Protein AF-A0A931S8T9-F1 (afdb_monomer_lite)

Structure (mmCIF, N/CA/C/O backbone):
data_AF-A0A931S8T9-F1
#
_entry.id   AF-A0A931S8T9-F1
#
loop_
_atom_site.group_PDB
_atom_site.id
_atom_site.type_symbol
_atom_site.label_atom_id
_atom_site.label_alt_id
_atom_site.label_comp_id
_atom_site.label_asym_id
_atom_site.label_entity_id
_atom_site.label_seq_id
_atom_site.pdbx_PDB_ins_code
_atom_site.Cartn_x
_atom_site.Cartn_y
_atom_site.Cartn_z
_atom_site.occupancy
_atom_site.B_iso_or_equiv
_atom_site.auth_seq_id
_atom_site.auth_comp_id
_atom_site.auth_asym_id
_atom_site.auth_atom_id
_atom_site.pdbx_PDB_model_num
ATOM 1 N N . MET A 1 1 ? -5.238 0.535 6.914 1.00 83.44 1 MET A N 1
ATOM 2 C CA . MET A 1 1 ? -4.624 0.044 5.660 1.00 83.44 1 MET A CA 1
ATOM 3 C C . MET A 1 1 ? -5.236 0.798 4.488 1.00 83.44 1 MET A C 1
ATOM 5 O O . MET A 1 1 ? -6.440 1.030 4.515 1.00 83.44 1 MET A O 1
ATOM 9 N N . ILE A 1 2 ? -4.436 1.207 3.501 1.00 91.50 2 ILE A N 1
ATOM 10 C CA . ILE A 1 2 ? -4.915 1.852 2.267 1.00 91.50 2 ILE A CA 1
ATOM 11 C C . ILE A 1 2 ? -4.860 0.791 1.162 1.00 91.50 2 ILE A C 1
ATOM 13 O O . ILE A 1 2 ? -3.805 0.203 0.947 1.00 91.50 2 ILE A O 1
ATOM 17 N N . LYS A 1 3 ? -5.993 0.502 0.514 1.00 91.75 3 LYS A N 1
ATOM 18 C CA . LYS A 1 3 ? -6.108 -0.526 -0.537 1.00 91.75 3 LYS A CA 1
ATOM 19 C C . LYS A 1 3 ? -6.082 0.112 -1.930 1.00 91.75 3 LYS A C 1
ATOM 21 O O . LYS A 1 3 ? -6.393 1.295 -2.059 1.00 91.75 3 LYS A O 1
ATOM 26 N N . ASN A 1 4 ? -5.771 -0.690 -2.953 1.00 91.94 4 ASN A N 1
ATOM 27 C CA . ASN A 1 4 ? -5.774 -0.295 -4.371 1.00 91.94 4 ASN A CA 1
ATOM 28 C C . ASN A 1 4 ? -4.872 0.914 -4.674 1.00 91.94 4 ASN A C 1
ATOM 30 O O . ASN A 1 4 ? -5.244 1.812 -5.428 1.00 91.94 4 ASN A O 1
ATOM 34 N N . VAL A 1 5 ? -3.692 0.961 -4.051 1.00 95.12 5 VAL A N 1
ATOM 35 C CA . VAL A 1 5 ? -2.709 2.014 -4.314 1.00 95.12 5 VAL A CA 1
ATOM 36 C C . VAL A 1 5 ? -1.951 1.666 -5.599 1.00 95.12 5 VAL A C 1
ATOM 38 O O . VAL A 1 5 ? -1.333 0.604 -5.649 1.00 95.12 5 VAL A O 1
ATOM 41 N N . PRO A 1 6 ? -1.957 2.531 -6.626 1.00 96.06 6 PRO A N 1
ATOM 42 C CA . PRO A 1 6 ? -1.195 2.280 -7.840 1.00 96.06 6 PRO A CA 1
ATOM 43 C C . PRO A 1 6 ? 0.306 2.370 -7.547 1.00 96.06 6 PRO A C 1
ATOM 45 O O . PRO A 1 6 ? 0.799 3.417 -7.117 1.00 96.06 6 PRO A O 1
ATOM 48 N N . ALA A 1 7 ? 1.019 1.281 -7.815 1.00 96.81 7 ALA A N 1
ATOM 49 C CA . ALA A 1 7 ? 2.462 1.155 -7.663 1.00 96.81 7 ALA A CA 1
ATOM 50 C C . ALA A 1 7 ? 3.082 0.692 -8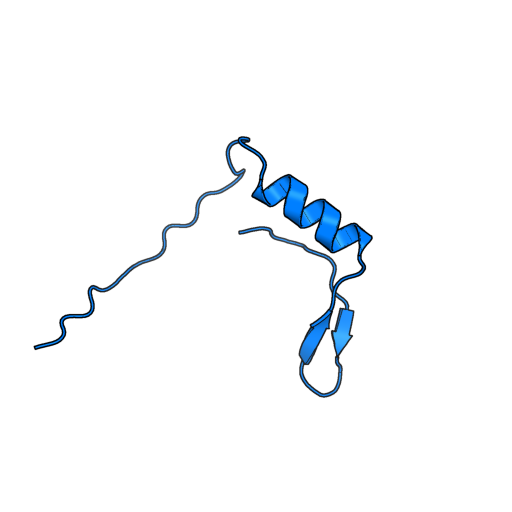.983 1.00 96.81 7 ALA A C 1
ATOM 52 O O . ALA A 1 7 ? 2.472 -0.095 -9.708 1.00 96.81 7 ALA A O 1
ATOM 53 N N . GLY A 1 8 ? 4.289 1.166 -9.279 1.00 96.94 8 GLY A N 1
ATOM 54 C CA . GLY A 1 8 ? 5.185 0.420 -10.155 1.00 96.94 8 GLY A CA 1
ATOM 55 C C . GLY A 1 8 ? 5.849 -0.689 -9.344 1.00 96.94 8 GLY A C 1
ATOM 56 O O . GLY A 1 8 ? 6.032 -0.539 -8.135 1.00 96.94 8 GLY A O 1
ATOM 57 N N . VAL A 1 9 ? 6.182 -1.799 -9.992 1.00 97.75 9 VAL A N 1
ATOM 58 C CA . VAL A 1 9 ? 6.867 -2.929 -9.361 1.00 97.75 9 VAL A CA 1
ATOM 59 C C . VAL A 1 9 ? 8.131 -3.207 -10.158 1.00 97.75 9 VAL A C 1
ATOM 61 O O . VAL A 1 9 ? 8.082 -3.252 -11.386 1.00 97.75 9 VAL A O 1
ATOM 64 N N . CYS A 1 10 ? 9.267 -3.328 -9.477 1.00 97.38 10 CYS A N 1
ATOM 65 C CA . CYS A 1 10 ? 10.508 -3.755 -10.108 1.00 97.38 10 CYS A CA 1
ATOM 66 C C . CYS A 1 10 ? 10.370 -5.216 -10.543 1.00 97.38 10 CYS A C 1
ATOM 68 O O . CYS A 1 10 ? 10.127 -6.086 -9.711 1.00 97.38 10 CYS A O 1
ATOM 70 N N . GLU A 1 11 ? 10.556 -5.495 -11.830 1.00 97.38 11 GLU A N 1
ATOM 71 C CA . GLU A 1 11 ? 10.396 -6.843 -12.394 1.00 97.38 11 GLU A CA 1
ATOM 72 C C . GLU A 1 11 ? 11.470 -7.829 -11.905 1.00 97.38 11 GLU A C 1
ATOM 74 O O . GLU A 1 11 ? 11.272 -9.036 -11.979 1.00 97.38 11 GLU A O 1
ATOM 79 N N . VAL A 1 12 ? 12.587 -7.326 -11.363 1.00 97.81 12 VAL A N 1
ATOM 80 C CA . VAL A 1 12 ? 13.706 -8.151 -10.878 1.00 97.81 12 VAL A CA 1
ATOM 81 C C . VAL A 1 12 ? 13.561 -8.509 -9.397 1.00 97.81 12 VAL A C 1
ATOM 83 O O . VAL A 1 12 ? 13.727 -9.666 -9.028 1.00 97.81 12 VAL A O 1
ATOM 86 N N . CYS A 1 13 ? 13.273 -7.528 -8.533 1.00 97.31 13 CYS A N 1
ATOM 87 C CA . CYS A 1 13 ? 13.249 -7.733 -7.077 1.00 97.31 13 CYS A CA 1
ATOM 88 C C . CYS A 1 13 ? 11.850 -7.659 -6.448 1.00 97.31 13 CYS A C 1
ATOM 90 O O . CYS A 1 13 ? 11.700 -7.952 -5.265 1.00 97.31 13 CYS A O 1
ATOM 92 N N . GLY A 1 14 ? 10.829 -7.244 -7.201 1.00 96.69 14 GLY A N 1
ATOM 93 C CA . GLY A 1 14 ? 9.466 -7.075 -6.694 1.00 96.69 14 GLY A CA 1
ATOM 94 C C . GLY A 1 14 ? 9.252 -5.825 -5.835 1.00 96.69 14 GLY A C 1
ATOM 95 O O . GLY A 1 14 ? 8.162 -5.642 -5.293 1.00 96.69 14 GLY A O 1
ATOM 96 N N . GLU A 1 15 ? 10.255 -4.950 -5.701 1.00 97.75 15 GLU A N 1
ATOM 97 C CA . GLU A 1 15 ? 10.111 -3.726 -4.916 1.00 97.75 15 GLU A CA 1
ATOM 98 C C . GLU A 1 15 ? 9.058 -2.795 -5.525 1.00 97.75 15 GLU A C 1
ATOM 100 O O . GLU A 1 15 ? 9.031 -2.541 -6.733 1.00 97.75 15 GLU A O 1
ATOM 105 N N . GLN A 1 16 ? 8.184 -2.277 -4.664 1.00 96.62 16 GLN A N 1
ATOM 106 C CA . GLN A 1 16 ? 7.130 -1.353 -5.052 1.00 96.62 16 GLN A CA 1
ATOM 107 C C . GLN A 1 16 ? 7.623 0.088 -4.946 1.00 96.62 16 GLN A C 1
ATOM 109 O O . GLN A 1 16 ? 8.052 0.529 -3.881 1.00 96.62 16 GLN A O 1
ATOM 114 N N . TYR A 1 17 ? 7.476 0.856 -6.022 1.00 96.56 17 TYR A N 1
ATOM 115 C CA . TYR A 1 17 ? 7.788 2.281 -6.044 1.00 96.56 17 TYR A CA 1
ATOM 116 C C . TYR A 1 17 ? 6.566 3.101 -6.460 1.00 96.56 17 TYR A C 1
ATOM 118 O O . TYR A 1 17 ? 5.738 2.706 -7.286 1.00 96.56 17 TYR A O 1
ATOM 126 N N . PHE A 1 18 ? 6.442 4.286 -5.871 1.00 97.06 18 PHE A N 1
ATOM 127 C CA . PHE A 1 18 ? 5.260 5.128 -6.007 1.00 97.06 18 PHE A CA 1
ATOM 128 C C . PHE A 1 18 ? 5.650 6.492 -6.560 1.00 97.06 18 PHE A C 1
ATOM 130 O O . PHE A 1 18 ? 6.599 7.127 -6.104 1.00 97.06 18 PHE A O 1
ATOM 137 N N . LYS A 1 19 ? 4.867 6.999 -7.516 1.00 97.50 19 LYS A N 1
ATOM 138 C CA . LYS A 1 19 ? 5.032 8.383 -7.980 1.00 97.50 19 LYS A CA 1
ATOM 139 C C . LYS A 1 19 ? 4.757 9.343 -6.819 1.00 97.50 19 LYS A C 1
ATOM 141 O O . LYS A 1 19 ? 3.823 9.122 -6.048 1.00 97.50 19 LYS A O 1
ATOM 146 N N . ALA A 1 20 ? 5.469 10.469 -6.758 1.00 97.69 20 ALA A N 1
ATOM 147 C CA . ALA A 1 20 ? 5.321 11.460 -5.682 1.00 97.69 20 ALA A CA 1
ATOM 148 C C . ALA A 1 20 ? 3.860 11.899 -5.440 1.00 97.69 20 ALA A C 1
ATOM 150 O O . ALA A 1 20 ? 3.426 12.050 -4.299 1.00 97.69 20 ALA A O 1
ATOM 151 N N . LYS A 1 21 ? 3.060 12.042 -6.509 1.00 97.75 21 LYS A N 1
ATOM 152 C CA . LYS A 1 21 ? 1.625 12.370 -6.407 1.00 97.75 21 LYS A CA 1
ATOM 153 C C . LYS A 1 21 ? 0.808 11.321 -5.640 1.00 97.75 21 LYS A C 1
ATOM 155 O O . LYS A 1 21 ? -0.152 11.681 -4.963 1.00 97.75 21 LYS A O 1
ATOM 160 N N . ILE A 1 22 ? 1.188 10.046 -5.743 1.00 97.81 22 ILE A N 1
ATOM 161 C CA . ILE A 1 22 ? 0.532 8.929 -5.059 1.00 97.81 22 ILE A CA 1
ATOM 162 C C . ILE A 1 22 ? 0.903 8.944 -3.580 1.00 97.81 22 ILE A C 1
ATOM 164 O O . ILE A 1 22 ? -0.001 8.915 -2.750 1.00 97.81 22 ILE A O 1
ATOM 168 N N . ILE A 1 23 ? 2.185 9.124 -3.245 1.00 96.94 23 ILE A N 1
ATOM 169 C CA . ILE A 1 23 ? 2.634 9.264 -1.850 1.00 96.94 23 ILE A CA 1
ATOM 170 C C . ILE A 1 23 ? 1.904 10.417 -1.150 1.00 96.94 23 ILE A C 1
ATOM 172 O O . ILE A 1 23 ? 1.273 10.206 -0.116 1.00 96.94 23 ILE A O 1
ATOM 176 N N . LYS A 1 24 ? 1.850 11.608 -1.764 1.00 97.31 24 LYS A N 1
ATOM 177 C CA . LYS A 1 24 ? 1.111 12.756 -1.200 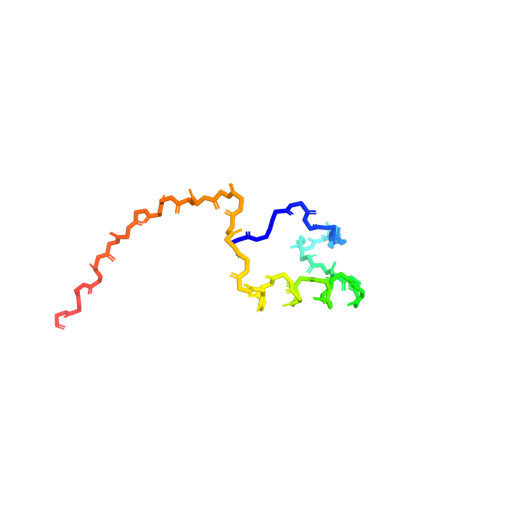1.00 97.31 24 LYS A CA 1
ATOM 178 C C . LYS A 1 24 ? -0.389 12.482 -1.023 1.00 97.31 24 LYS A C 1
ATOM 180 O O . LYS A 1 24 ? -1.043 13.069 -0.161 1.00 97.31 24 LYS A O 1
ATOM 185 N N . ALA A 1 25 ? -0.986 11.636 -1.863 1.00 95.94 25 ALA A N 1
ATOM 186 C CA . ALA A 1 25 ? -2.378 11.223 -1.698 1.00 95.94 25 ALA A CA 1
ATOM 187 C C . ALA A 1 25 ? -2.534 10.230 -0.536 1.00 95.94 25 ALA A C 1
ATOM 189 O O . ALA A 1 25 ? -3.433 10.404 0.287 1.00 95.94 25 ALA A O 1
ATOM 190 N N . MET A 1 26 ? -1.635 9.250 -0.425 1.00 95.75 26 MET A N 1
ATOM 191 C CA . MET A 1 26 ? -1.607 8.293 0.684 1.00 95.75 26 MET A CA 1
ATOM 192 C C . MET A 1 26 ? -1.436 8.997 2.029 1.00 95.75 26 MET A C 1
ATOM 194 O O . MET A 1 26 ? -2.180 8.697 2.959 1.00 95.75 26 MET A O 1
ATOM 198 N N . GLU A 1 27 ? -0.534 9.976 2.125 1.00 96.12 27 GLU A N 1
ATOM 199 C CA . GLU A 1 27 ? -0.334 10.758 3.349 1.00 96.12 27 GLU A CA 1
ATOM 200 C C . GLU A 1 27 ? -1.605 11.495 3.783 1.00 96.12 27 GLU A C 1
ATOM 202 O O . GLU A 1 27 ? -1.968 11.469 4.959 1.00 96.12 27 GLU A O 1
ATOM 207 N N . ARG A 1 28 ? -2.326 12.116 2.840 1.00 95.19 28 ARG A N 1
ATOM 208 C CA . ARG A 1 28 ? -3.604 12.787 3.133 1.00 95.19 28 ARG A CA 1
ATOM 209 C C . ARG A 1 28 ? -4.661 11.816 3.653 1.00 95.19 28 ARG A C 1
ATOM 211 O O . ARG A 1 28 ? -5.419 12.178 4.549 1.00 95.19 28 ARG A O 1
ATOM 218 N N . VAL A 1 29 ? -4.717 10.598 3.110 1.00 93.62 29 VAL A N 1
ATOM 219 C CA . VAL A 1 29 ? -5.639 9.554 3.584 1.00 93.62 29 VAL A CA 1
ATOM 220 C C . VAL A 1 29 ? -5.227 9.063 4.971 1.00 93.62 29 VAL A C 1
ATOM 222 O O . VAL A 1 29 ? -6.075 8.994 5.855 1.00 93.62 29 VAL A O 1
ATOM 225 N N . ALA A 1 30 ? -3.940 8.784 5.184 1.00 92.25 30 ALA A N 1
ATOM 226 C CA . ALA A 1 30 ? -3.411 8.293 6.456 1.00 92.25 30 ALA A CA 1
ATOM 227 C C . ALA A 1 30 ? -3.594 9.299 7.604 1.00 92.25 30 ALA A C 1
ATOM 229 O O . ALA A 1 30 ? -3.908 8.905 8.723 1.00 92.25 30 ALA A O 1
ATOM 230 N N . ARG A 1 31 ? -3.443 10.598 7.321 1.00 93.88 31 ARG A N 1
ATOM 231 C CA . ARG A 1 31 ? -3.651 11.688 8.291 1.00 93.88 31 ARG A CA 1
ATOM 232 C C . ARG A 1 31 ? -5.123 12.079 8.461 1.00 93.88 31 ARG A C 1
ATOM 234 O O . ARG A 1 31 ? -5.442 12.925 9.296 1.00 93.88 31 ARG A O 1
ATOM 241 N N . SER A 1 32 ? -6.029 11.523 7.659 1.00 91.62 32 SER A N 1
ATOM 242 C CA . SER A 1 32 ? -7.442 11.875 7.727 1.00 91.62 32 SER A CA 1
ATOM 243 C C . SER A 1 32 ? -8.072 11.354 9.017 1.00 91.62 32 SER A C 1
ATOM 245 O O . SER A 1 32 ? -7.931 10.186 9.357 1.00 91.62 32 SER A O 1
ATOM 247 N N . LYS A 1 33 ? -8.863 12.195 9.693 1.00 90.06 33 LYS A N 1
ATOM 248 C CA . LYS A 1 33 ? -9.701 11.776 10.834 1.00 90.06 33 LYS A CA 1
ATOM 249 C C . LYS A 1 33 ? -11.001 11.078 10.402 1.00 90.06 33 LYS A C 1
ATOM 251 O O . LYS A 1 33 ? -11.855 10.787 11.236 1.00 90.06 33 LYS A O 1
ATOM 256 N N . LYS A 1 34 ? -11.196 10.856 9.096 1.00 90.31 34 LYS A N 1
ATOM 257 C CA . LYS A 1 34 ? -12.382 10.173 8.567 1.00 90.31 34 LYS A CA 1
ATOM 258 C C . LYS A 1 34 ? -12.392 8.717 9.023 1.00 90.31 34 LYS A C 1
ATOM 260 O O . LYS A 1 34 ? -11.358 8.053 9.025 1.00 90.31 34 LYS A O 1
ATOM 265 N N . LYS A 1 35 ? -13.581 8.210 9.359 1.00 87.50 35 LYS A N 1
ATOM 266 C CA . LYS A 1 35 ? -13.755 6.790 9.678 1.00 87.50 35 LYS A CA 1
ATOM 267 C C . LYS A 1 35 ? -13.353 5.933 8.467 1.00 87.50 35 LYS A C 1
ATOM 269 O O . LYS A 1 35 ? -13.721 6.279 7.339 1.00 87.50 35 LYS A O 1
ATOM 274 N N . PRO A 1 36 ? -12.604 4.837 8.675 1.00 89.50 36 PRO A N 1
ATOM 275 C CA . PRO A 1 36 ? -12.260 3.928 7.594 1.00 89.50 36 PRO A CA 1
ATOM 276 C C . PRO A 1 36 ? -13.529 3.263 7.054 1.00 89.50 36 PRO A C 1
ATOM 278 O O . PRO A 1 36 ? -14.471 3.002 7.799 1.00 89.50 36 PRO A O 1
ATOM 281 N N . LYS A 1 37 ? -13.544 2.978 5.747 1.00 90.69 37 LYS A N 1
ATOM 282 C CA . LYS A 1 37 ? -14.664 2.275 5.099 1.00 90.69 37 LYS A CA 1
ATOM 283 C C . LYS A 1 37 ? -14.829 0.839 5.602 1.00 90.69 37 LYS A C 1
ATOM 285 O O . LYS A 1 37 ? -15.923 0.300 5.554 1.00 90.69 37 LYS A O 1
ATOM 290 N N . GLU A 1 38 ? -13.739 0.232 6.057 1.00 91.56 38 GLU A N 1
ATOM 291 C CA . GLU A 1 38 ? -13.696 -1.140 6.545 1.00 91.56 38 GLU A CA 1
ATOM 292 C C . G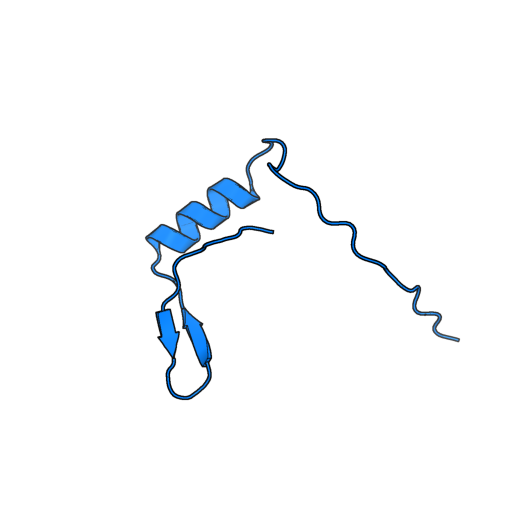LU A 1 38 ? -12.659 -1.245 7.666 1.00 91.56 38 GLU A C 1
ATOM 294 O O . GLU A 1 38 ? -11.610 -0.593 7.618 1.00 91.56 38 GLU A O 1
ATOM 299 N N . THR A 1 39 ? -12.945 -2.095 8.650 1.00 91.81 39 THR A N 1
ATOM 300 C CA . THR A 1 39 ? -12.030 -2.432 9.741 1.00 91.81 39 THR A CA 1
ATOM 301 C C . THR A 1 39 ? -11.703 -3.917 9.671 1.00 91.81 39 THR A C 1
ATOM 303 O O . THR A 1 39 ? -12.604 -4.749 9.615 1.00 91.81 39 THR A O 1
ATOM 306 N N . VAL A 1 40 ? -10.413 -4.253 9.722 1.00 91.62 40 VAL A N 1
ATOM 307 C CA . VAL A 1 40 ? -9.935 -5.641 9.748 1.00 91.62 40 V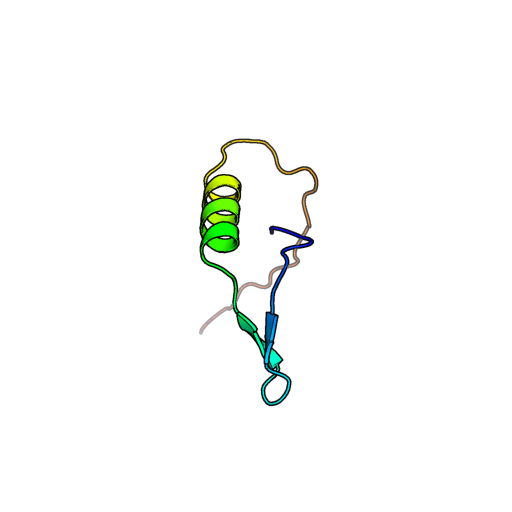AL A CA 1
ATOM 308 C C . VAL A 1 40 ? -9.569 -6.016 11.183 1.00 91.62 40 VAL A C 1
ATOM 310 O O . VAL A 1 40 ? -8.862 -5.265 11.856 1.00 91.62 40 VAL A O 1
ATOM 313 N N . LYS A 1 41 ? -10.040 -7.175 11.657 1.00 93.06 41 LYS A N 1
ATOM 314 C CA . LYS A 1 41 ? -9.627 -7.750 12.946 1.00 93.06 41 LYS A CA 1
ATOM 315 C C . LYS A 1 41 ? -8.343 -8.548 12.737 1.00 93.06 41 LYS A C 1
ATOM 317 O O . LYS A 1 41 ? -8.346 -9.511 11.977 1.00 93.06 41 LYS A O 1
ATOM 322 N N . VAL A 1 42 ? -7.262 -8.156 13.407 1.00 93.25 42 VAL A N 1
ATOM 323 C CA . VAL A 1 42 ? -5.967 -8.844 13.315 1.00 93.25 42 VAL A CA 1
ATOM 324 C C . VAL A 1 42 ? -5.715 -9.594 14.625 1.00 93.25 42 VAL A C 1
ATOM 326 O O . VAL A 1 42 ? -5.670 -8.948 15.674 1.00 93.25 42 VAL A O 1
ATOM 329 N N . PRO A 1 43 ? -5.583 -10.935 14.610 1.00 92.50 43 PRO A N 1
ATOM 330 C CA . PRO A 1 43 ? -5.250 -11.688 15.811 1.00 92.50 43 PRO A CA 1
ATOM 331 C C . PRO A 1 43 ? -3.819 -11.359 16.243 1.00 92.50 43 PRO A C 1
ATOM 333 O O . PRO A 1 43 ? -2.894 -11.376 15.435 1.00 92.50 43 PRO A O 1
ATOM 336 N N . VAL A 1 44 ? -3.634 -11.073 17.529 1.00 93.56 44 VAL A N 1
ATOM 337 C CA . VAL A 1 44 ? -2.325 -10.756 18.112 1.00 93.56 44 VAL A CA 1
ATOM 338 C C . VAL A 1 44 ? -1.971 -11.773 19.190 1.00 93.56 44 VAL A C 1
ATOM 340 O O . VAL A 1 44 ? -2.840 -12.246 19.924 1.00 93.56 44 VAL A O 1
ATOM 343 N N . ARG A 1 45 ? -0.685 -12.110 19.301 1.00 92.31 45 ARG A N 1
ATOM 344 C CA . ARG A 1 45 ? -0.134 -12.916 20.399 1.00 92.31 45 ARG A CA 1
ATOM 345 C C . ARG A 1 45 ? 0.761 -12.031 21.254 1.00 92.31 45 ARG A C 1
ATOM 347 O O . ARG A 1 45 ? 1.458 -11.167 20.730 1.00 92.31 45 ARG A O 1
ATOM 354 N N . LYS A 1 46 ? 0.752 -12.247 22.567 1.00 90.69 46 LYS A N 1
ATOM 355 C CA . LYS A 1 46 ? 1.682 -11.570 23.475 1.00 90.69 46 LYS A CA 1
ATOM 356 C C . LYS A 1 46 ? 3.017 -12.308 23.447 1.00 90.69 46 LYS A C 1
ATOM 358 O O . LYS A 1 46 ? 3.045 -13.509 23.708 1.00 90.69 46 LYS A O 1
ATOM 363 N N . LEU A 1 47 ? 4.099 -11.595 23.153 1.00 88.56 47 LEU A N 1
ATOM 364 C CA . LEU A 1 47 ? 5.449 -12.100 23.373 1.00 88.56 47 LEU A CA 1
ATOM 365 C C . LEU A 1 47 ? 5.735 -12.027 24.880 1.00 88.56 47 LEU A C 1
ATOM 367 O O . LEU A 1 47 ? 5.679 -10.943 25.456 1.00 88.56 47 LEU A O 1
ATOM 371 N N . LYS A 1 48 ? 5.994 -13.168 25.523 1.00 82.31 48 LYS A N 1
ATOM 372 C CA . LYS A 1 48 ? 6.557 -13.208 26.878 1.00 82.31 48 LYS A CA 1
ATOM 373 C C . LYS A 1 48 ? 8.050 -13.471 26.741 1.00 82.31 48 LYS A C 1
ATOM 375 O O . LYS A 1 48 ? 8.424 -14.521 26.228 1.00 82.31 48 LYS A O 1
ATOM 380 N N . VAL A 1 49 ? 8.864 -12.513 27.162 1.00 79.88 49 VAL A N 1
ATOM 381 C CA . VAL A 1 49 ? 10.307 -12.706 27.340 1.00 79.88 49 VAL A CA 1
ATOM 382 C C . VAL A 1 49 ? 10.491 -13.039 28.821 1.00 79.88 49 VAL A C 1
ATOM 384 O O . VAL A 1 49 ? 9.912 -12.343 29.658 1.00 79.88 49 VAL A 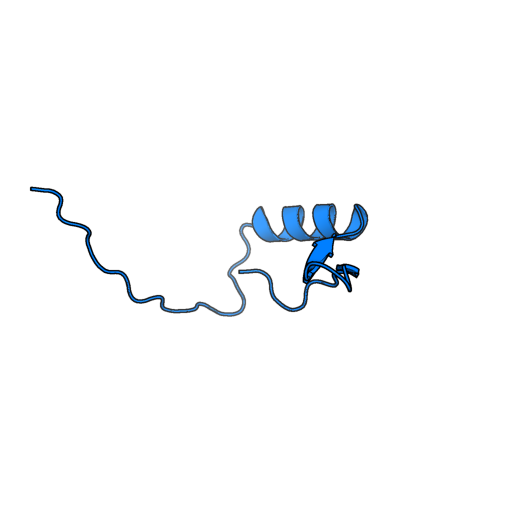O 1
ATOM 387 N N . ALA A 1 50 ? 11.157 -14.158 29.107 1.00 66.88 50 ALA A N 1
ATOM 388 C CA . ALA A 1 50 ? 11.482 -14.607 30.461 1.00 66.88 50 ALA A CA 1
ATOM 389 C C . ALA A 1 50 ? 12.740 -13.902 30.975 1.00 66.88 50 ALA A C 1
ATOM 391 O O . ALA A 1 50 ? 13.619 -13.616 30.129 1.00 66.88 50 ALA A O 1
#

Sequence (50 aa):
MIKNVPAGVCEVCGEQYFKAKIIKAMERVARSKKKPKETVKVPVRKLKVA

Radius of gyration: 15.99 Å; chains: 1; bounding box: 28×27×43 Å

Secondary structure (DSSP, 8-state):
---S---EE-TTT--EE--HHHHHHHHHHHT--SPPS--------PPPP-

Foldseek 3Di:
DDPPQDWDADPPPRDTDDDPVSVVVVVCVVPDPDDDPDDDDDDDDDDDDD

pLDDT: mean 93.03, std 5.55, ra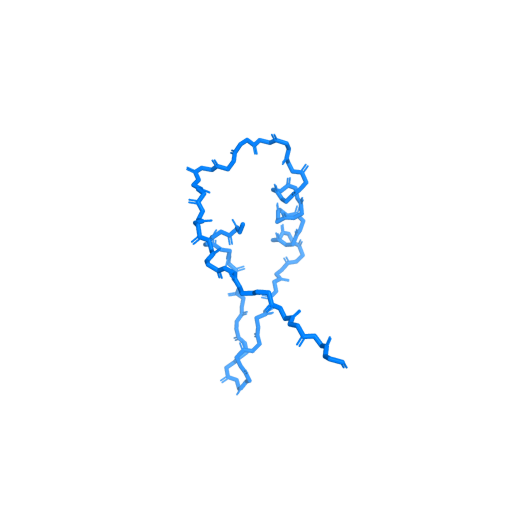nge [66.88, 97.81]